Protein AF-K2RJM0-F1 (afdb_monomer_lite)

Organism: Macrophomina phaseolina (strain MS6) (NCBI:txid1126212)

Sequence (170 aa):
MHSFLFLTIPLLPHLIHALKPLSTHEPPCAEGLHIIAARDTDESSSPGTGMLGPLVRRPHASLMQEKKQAKKKKTAHRQITNITTNVTGSDFLALSYPATNSSISVTSGIDALLAALNASATDCPTSKIALMGYGQGAQVVGDALCGSGRPALGKTLSDKSESRNKCPQR

Secondary structure (DSSP, 8-state):
------------------------------SSEEEEEE--TT-S-SS--GGGHHHHSPPPGGGGSGGGS-----S-------HHHHSTT-EEEE--S--SSSHHHHHHHHHHHHHHHHHHHHH-TTSEEEEEE-THHHHHHHHHHH--SSTTS---S----TTT-S----

Radius of gyration: 26.22 Å; chains: 1; bounding box: 68×64×80 Å

InterPro domains:
  IPR000675 Cutinase/acetylxylan esterase [PF01083] (77-153)
  IPR000675 Cutinase/acetylxylan esterase [SM01110] (28-169)
  IPR029058 Alpha/Beta hydrolase fold [G3DSA:3.40.50.1820] (29-167)
  IPR029058 Alpha/Beta hydrolase fold [SSF53474] (48-155)

pLDDT: mean 73.35, std 20.85, range [34.25, 96.44]

Foldseek 3Di:
DDDDDDDDDDDDDDPPPPPPPPPPCPPPQQPWEEEEAEEAAPQPDALDRRPCCLQAPDDDPVNVVVPPPPPDDPDPPPPNHHPPVVTDSYHYDRQGFNNHPDPVRLLRLLVSVVVVVVCSCVSPVPHHYHYHADHSRVVSVCCNQQNPLDPPRDDDDDPDDNPPRHDPPD

Structure (mmCIF, N/CA/C/O backbone):
data_AF-K2RJM0-F1
#
_entry.id   AF-K2RJM0-F1
#
loop_
_atom_site.group_PDB
_atom_site.id
_atom_site.type_symbol
_atom_site.label_atom_id
_atom_site.label_alt_id
_atom_site.label_comp_id
_atom_site.label_asym_id
_atom_site.label_entity_id
_atom_site.label_seq_id
_atom_site.pdbx_PDB_ins_code
_atom_site.Cartn_x
_atom_site.Cartn_y
_atom_site.Cartn_z
_atom_site.occupancy
_atom_site.B_iso_or_equiv
_atom_site.auth_seq_id
_atom_site.auth_comp_id
_atom_site.auth_asym_id
_atom_site.auth_atom_id
_atom_site.pdbx_PDB_model_num
ATOM 1 N N . MET A 1 1 ? 53.979 -30.430 59.073 1.00 51.34 1 MET A N 1
ATOM 2 C CA . MET A 1 1 ? 53.585 -29.216 58.327 1.00 51.34 1 MET A CA 1
ATOM 3 C C . MET A 1 1 ? 52.862 -29.660 57.077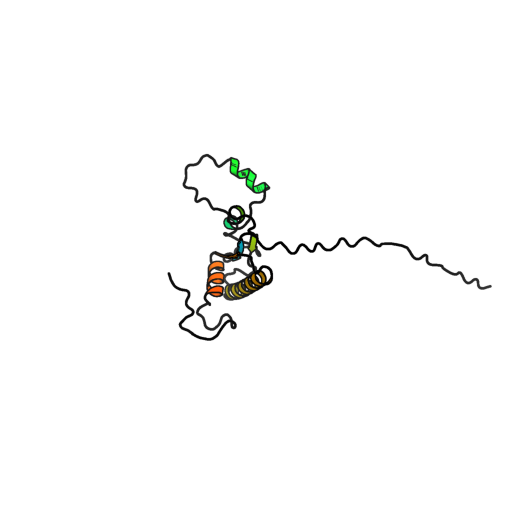 1.00 51.34 1 MET A C 1
ATOM 5 O O . MET A 1 1 ? 53.410 -30.528 56.423 1.00 51.34 1 MET A O 1
ATOM 9 N N . HIS A 1 2 ? 51.633 -29.186 56.863 1.00 42.19 2 HIS A N 1
ATOM 10 C CA . HIS A 1 2 ? 50.945 -28.899 55.591 1.00 42.19 2 HIS A CA 1
ATOM 11 C C . HIS A 1 2 ? 49.467 -28.669 55.945 1.00 42.19 2 HIS A C 1
ATOM 13 O O . HIS A 1 2 ? 48.669 -29.594 56.063 1.00 42.19 2 HIS A O 1
ATOM 19 N N . SER A 1 3 ? 49.173 -27.401 56.242 1.00 48.97 3 SER A N 1
ATOM 20 C CA . SER A 1 3 ? 47.841 -26.862 56.509 1.00 48.97 3 SER A CA 1
ATOM 21 C C . SER A 1 3 ? 47.059 -26.825 55.197 1.00 48.97 3 SER A C 1
ATOM 23 O O . SER A 1 3 ? 47.473 -26.126 54.275 1.00 48.97 3 SER A O 1
ATOM 25 N N . PHE A 1 4 ? 45.944 -27.549 55.101 1.00 53.78 4 PHE A N 1
ATOM 26 C CA . PHE A 1 4 ? 44.996 -27.395 53.997 1.00 53.78 4 PHE A CA 1
ATOM 27 C C . PHE A 1 4 ? 43.962 -26.334 54.377 1.00 53.78 4 PHE A C 1
ATOM 29 O O . PHE A 1 4 ? 43.100 -26.549 55.226 1.00 53.78 4 PHE A O 1
ATOM 36 N N . LEU A 1 5 ? 44.093 -25.160 53.761 1.00 54.69 5 LEU A N 1
ATOM 37 C CA . LEU A 1 5 ? 43.166 -24.043 53.882 1.00 54.69 5 LEU A CA 1
ATOM 38 C C . LEU A 1 5 ? 41.938 -24.332 52.997 1.00 54.69 5 LEU A C 1
ATOM 40 O O . LEU A 1 5 ? 42.022 -24.256 51.773 1.00 54.69 5 LEU A O 1
ATOM 44 N N . PHE A 1 6 ? 40.804 -24.690 53.602 1.00 47.72 6 PHE A N 1
ATOM 45 C CA . PHE A 1 6 ? 39.523 -24.798 52.899 1.00 47.72 6 PHE A CA 1
ATOM 46 C C . PHE A 1 6 ? 39.001 -23.394 52.571 1.00 47.72 6 PHE A C 1
ATOM 48 O O . PHE A 1 6 ? 38.480 -22.689 53.435 1.00 47.72 6 PHE A O 1
ATOM 55 N N . LEU A 1 7 ? 39.147 -22.986 51.311 1.00 48.78 7 LEU A N 1
ATOM 56 C CA . LEU A 1 7 ? 38.539 -21.774 50.772 1.00 48.78 7 LEU A CA 1
ATOM 57 C C . LEU A 1 7 ? 37.049 -22.048 50.511 1.00 48.78 7 LEU A C 1
ATOM 59 O O . LEU A 1 7 ? 36.680 -22.649 49.504 1.00 48.78 7 LEU A O 1
ATOM 63 N N . THR A 1 8 ? 36.188 -21.645 51.442 1.00 55.31 8 THR A N 1
ATOM 64 C CA . THR A 1 8 ? 34.735 -21.661 51.246 1.00 55.31 8 THR A CA 1
ATOM 65 C C . THR A 1 8 ? 34.336 -20.427 50.439 1.00 55.31 8 THR A C 1
ATOM 67 O O . THR A 1 8 ? 34.493 -19.292 50.882 1.00 55.31 8 THR A O 1
ATOM 70 N N . ILE A 1 9 ? 33.859 -20.644 49.214 1.00 59.00 9 ILE A N 1
ATOM 71 C CA . ILE A 1 9 ? 33.293 -19.592 48.365 1.00 59.00 9 ILE A CA 1
ATOM 72 C C . ILE A 1 9 ? 31.839 -19.389 48.820 1.00 59.00 9 ILE A C 1
ATOM 74 O O . ILE A 1 9 ? 31.051 -20.331 48.697 1.00 59.00 9 ILE A O 1
ATOM 78 N N . PRO A 1 10 ? 31.444 -18.218 49.354 1.00 53.62 10 PRO A N 1
ATOM 79 C CA . PRO A 1 10 ? 30.050 -17.972 49.682 1.00 53.62 10 PRO A CA 1
ATOM 80 C C . PRO A 1 10 ? 29.252 -17.809 48.385 1.00 53.62 10 PRO A C 1
ATOM 82 O O . PRO A 1 10 ? 29.500 -16.910 47.580 1.00 53.62 10 PRO A O 1
ATOM 85 N N . LEU A 1 11 ? 28.294 -18.713 48.191 1.00 56.91 11 LEU A N 1
ATOM 86 C CA . LEU A 1 11 ? 27.273 -18.635 47.155 1.00 56.91 11 LEU A CA 1
ATOM 87 C C . LEU A 1 11 ? 26.458 -17.350 47.377 1.00 56.91 11 LEU A C 1
ATOM 89 O O . LEU A 1 11 ? 25.774 -17.216 48.391 1.00 56.91 11 LEU A O 1
ATOM 93 N N . LEU A 1 12 ? 26.546 -16.401 46.444 1.00 55.16 12 LEU A N 1
ATOM 94 C CA . LEU A 1 12 ? 25.743 -15.178 46.457 1.00 55.16 12 LEU A CA 1
ATOM 95 C C . LEU A 1 12 ? 24.258 -15.539 46.260 1.00 55.16 12 LEU A C 1
ATOM 97 O O . LEU A 1 12 ? 23.917 -16.122 45.225 1.00 55.16 12 LEU A O 1
ATOM 101 N N . PRO A 1 13 ? 23.356 -15.197 47.197 1.00 57.12 13 PRO A N 1
ATOM 102 C CA . PRO A 1 13 ? 21.935 -15.383 46.993 1.00 57.12 13 PRO A CA 1
ATOM 103 C C . PRO A 1 13 ? 21.362 -14.200 46.204 1.00 57.12 13 PRO A C 1
ATOM 105 O O . PRO A 1 13 ? 21.688 -13.041 46.438 1.00 57.12 13 PRO A O 1
ATOM 108 N N . HIS A 1 14 ? 20.444 -14.531 45.302 1.00 54.28 14 HIS A N 1
ATOM 109 C CA . HIS A 1 14 ? 19.397 -13.653 44.785 1.00 54.28 14 HIS A CA 1
ATOM 110 C C . HIS A 1 14 ? 19.819 -12.407 44.007 1.00 54.28 14 HIS A C 1
ATOM 112 O O . HIS A 1 14 ? 19.739 -11.276 44.476 1.00 54.28 14 HIS A O 1
ATOM 118 N N . LEU A 1 15 ? 20.022 -12.624 42.709 1.00 52.22 15 LEU A N 1
ATOM 119 C CA . LEU A 1 15 ? 19.619 -11.646 41.709 1.00 52.22 15 LEU A CA 1
ATOM 120 C C . LEU A 1 15 ? 18.505 -12.228 40.826 1.00 52.22 15 LEU A C 1
ATOM 122 O O . LEU A 1 15 ? 18.685 -12.457 39.636 1.00 52.22 15 LEU A O 1
ATOM 126 N N . ILE A 1 16 ? 17.332 -12.473 41.417 1.00 57.66 16 ILE A N 1
ATOM 127 C CA . ILE A 1 16 ? 16.092 -12.585 40.637 1.00 57.66 16 ILE A CA 1
ATOM 128 C C . ILE A 1 16 ? 15.626 -11.146 40.395 1.00 57.66 16 ILE A C 1
ATOM 130 O O . ILE A 1 16 ? 14.751 -10.633 41.087 1.00 57.66 16 ILE A O 1
ATOM 134 N N . HIS A 1 17 ? 16.260 -10.453 39.445 1.00 54.12 17 HIS A N 1
ATOM 135 C CA . HIS A 1 17 ? 15.615 -9.288 38.853 1.00 54.12 17 HIS A CA 1
ATOM 136 C C . HIS A 1 17 ? 14.408 -9.813 38.087 1.00 54.12 17 HIS A C 1
ATOM 138 O O . HIS A 1 17 ? 14.552 -10.571 37.128 1.00 54.12 17 HIS A O 1
ATOM 144 N N . ALA A 1 18 ? 13.225 -9.445 38.572 1.00 55.28 18 ALA A N 1
ATOM 145 C CA . ALA A 1 18 ? 11.954 -9.688 37.924 1.00 55.28 18 ALA A CA 1
ATOM 146 C C . ALA A 1 18 ? 12.073 -9.371 36.428 1.00 55.28 18 ALA A C 1
ATOM 148 O O . ALA A 1 18 ? 12.236 -8.213 36.036 1.00 55.28 18 ALA A O 1
ATOM 149 N N . LEU A 1 19 ? 11.999 -10.410 35.595 1.00 52.69 19 LEU A N 1
ATOM 150 C CA . LEU A 1 19 ? 11.720 -10.242 34.181 1.00 52.69 19 LEU A CA 1
ATOM 151 C C . LEU A 1 19 ? 10.350 -9.575 34.113 1.00 52.69 19 LEU A C 1
ATOM 153 O O . LEU A 1 19 ? 9.320 -10.199 34.367 1.00 52.69 19 LEU A O 1
ATOM 157 N N . LYS A 1 20 ? 10.354 -8.270 33.838 1.00 47.47 20 LYS A N 1
ATOM 158 C CA . LYS A 1 20 ? 9.160 -7.538 33.439 1.00 47.47 20 LYS A CA 1
ATOM 159 C C . LYS A 1 20 ? 8.551 -8.344 32.289 1.00 47.47 20 LYS A C 1
ATOM 161 O O . LYS A 1 20 ? 9.283 -8.595 31.328 1.00 47.47 20 LYS A O 1
ATOM 166 N N . PRO A 1 21 ? 7.294 -8.813 32.392 1.00 47.44 21 PRO A N 1
ATOM 167 C CA . PRO A 1 21 ? 6.698 -9.585 31.317 1.00 47.44 21 PRO A CA 1
ATOM 168 C C . PRO A 1 21 ? 6.829 -8.757 30.045 1.00 47.44 21 PRO A C 1
ATOM 170 O O . PRO A 1 21 ? 6.482 -7.571 30.030 1.00 47.44 21 PRO A O 1
ATOM 173 N N . LEU A 1 22 ? 7.427 -9.366 29.021 1.00 41.56 22 LEU A N 1
ATOM 174 C CA . LEU A 1 22 ? 7.458 -8.807 27.684 1.00 41.56 22 LEU A CA 1
ATOM 175 C C . LEU A 1 22 ? 6.000 -8.515 27.344 1.00 41.56 22 LEU A C 1
ATOM 177 O O . LEU A 1 22 ? 5.183 -9.431 27.311 1.00 41.56 22 LEU A O 1
ATOM 181 N N . SER A 1 23 ? 5.677 -7.228 27.243 1.00 40.62 23 SER A N 1
ATOM 182 C CA . SER A 1 23 ? 4.335 -6.736 26.980 1.00 40.62 23 SER A CA 1
ATOM 183 C C . SER A 1 23 ? 3.814 -7.431 25.728 1.00 40.62 23 SER A C 1
ATOM 185 O O . SER A 1 23 ? 4.168 -7.039 24.619 1.00 40.62 23 SER A O 1
ATOM 187 N N . THR A 1 24 ? 2.980 -8.456 25.900 1.00 36.06 24 THR A N 1
ATOM 188 C CA . THR A 1 24 ? 2.142 -9.033 24.849 1.00 36.06 24 THR A CA 1
ATOM 189 C C . THR A 1 24 ? 1.045 -8.022 24.544 1.00 36.06 24 THR A C 1
ATOM 191 O O . THR A 1 24 ? -0.120 -8.212 24.876 1.00 36.06 24 THR A O 1
ATOM 194 N N . HIS A 1 25 ? 1.438 -6.880 23.993 1.00 41.41 25 HIS A N 1
ATOM 195 C CA . HIS A 1 25 ? 0.518 -6.017 23.284 1.00 41.41 25 HIS A CA 1
ATOM 196 C C . HIS A 1 25 ? 0.794 -6.251 21.809 1.00 41.41 25 HIS A C 1
ATOM 198 O O . HIS A 1 25 ? 1.542 -5.516 21.168 1.00 41.41 25 HIS A O 1
ATOM 204 N N . GLU A 1 26 ? 0.240 -7.358 21.314 1.00 47.75 26 GLU A N 1
ATOM 205 C CA . GLU A 1 26 ? -0.147 -7.452 19.913 1.00 47.75 26 GLU A CA 1
ATOM 206 C C . GLU A 1 26 ? -0.869 -6.139 19.586 1.00 47.75 26 GLU A C 1
ATOM 208 O O . GLU A 1 26 ? -1.778 -5.760 20.341 1.00 47.75 26 GLU A O 1
ATOM 213 N N . PRO A 1 27 ? -0.385 -5.350 18.610 1.00 55.44 27 PRO A N 1
ATOM 214 C CA . PRO A 1 27 ? -0.981 -4.055 18.352 1.00 55.44 27 PRO A CA 1
ATOM 215 C C . PRO A 1 27 ? -2.454 -4.306 18.018 1.00 55.44 27 PRO A C 1
ATOM 217 O O . PRO A 1 27 ? -2.731 -5.129 17.145 1.00 55.44 27 PRO A O 1
ATOM 220 N N . PRO A 1 28 ? -3.401 -3.673 18.731 1.00 77.19 28 PRO A N 1
ATOM 221 C CA . PRO A 1 28 ? -4.811 -3.909 1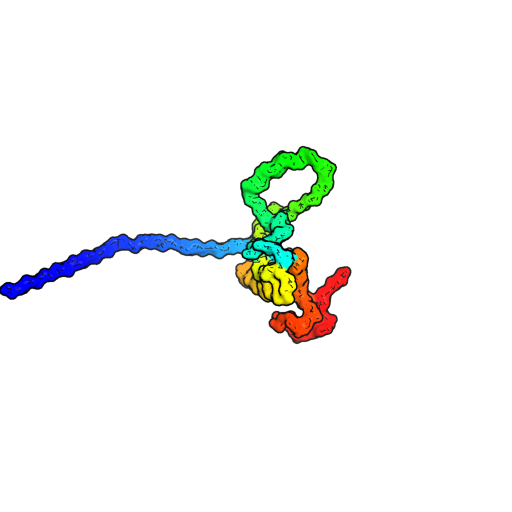8.493 1.00 77.19 28 PRO A CA 1
ATOM 222 C C . PRO A 1 28 ? -5.087 -3.610 17.024 1.00 77.19 28 PRO A C 1
ATOM 224 O O . PRO A 1 28 ? -4.757 -2.523 16.542 1.00 77.19 28 PRO A O 1
ATOM 227 N N . CYS A 1 29 ? -5.647 -4.594 16.323 1.00 89.44 29 CYS A N 1
ATOM 228 C CA . CYS A 1 29 ? -6.098 -4.443 14.950 1.00 89.44 29 CYS A CA 1
ATOM 229 C C . CYS A 1 29 ? -6.890 -3.144 14.790 1.00 89.44 29 CYS A C 1
ATOM 231 O O . CYS A 1 29 ? -7.660 -2.765 15.678 1.00 89.44 29 CYS A O 1
ATOM 233 N N . ALA A 1 30 ? -6.731 -2.468 13.652 1.00 91.00 30 ALA A N 1
ATOM 234 C CA . ALA A 1 30 ? -7.477 -1.248 13.389 1.00 91.00 30 ALA A CA 1
ATOM 235 C C . ALA A 1 30 ? -8.988 -1.517 13.492 1.00 91.00 30 ALA A C 1
ATOM 237 O O . ALA A 1 30 ? -9.541 -2.297 12.710 1.00 91.00 30 ALA A O 1
ATOM 238 N N . GLU A 1 31 ? -9.649 -0.850 14.442 1.00 90.81 31 GLU A N 1
ATOM 239 C CA . GLU A 1 31 ? -11.112 -0.863 14.591 1.00 90.81 31 GLU A CA 1
ATOM 240 C C . GLU A 1 31 ? -11.792 -0.116 13.431 1.00 90.81 31 GLU A C 1
ATOM 242 O O . GLU A 1 31 ? -12.937 -0.394 13.071 1.00 90.81 31 GLU A O 1
ATOM 247 N N . GLY A 1 32 ? -11.078 0.858 12.855 1.00 90.12 32 GLY A N 1
ATOM 248 C CA . GLY A 1 32 ? -11.496 1.633 11.695 1.00 90.12 32 GLY A CA 1
ATOM 249 C C . GLY A 1 32 ? -10.957 1.046 10.391 1.00 90.12 32 GLY A C 1
ATOM 250 O O . GLY A 1 32 ? -11.311 -0.060 9.984 1.00 90.12 32 GLY A O 1
ATOM 251 N N . LEU A 1 33 ? -10.126 1.827 9.701 1.00 93.25 33 LEU A N 1
ATOM 252 C CA . LEU A 1 33 ? -9.424 1.413 8.488 1.00 93.25 33 LEU A CA 1
ATOM 253 C C . LEU A 1 33 ? -7.969 1.061 8.791 1.00 93.25 33 LEU A C 1
ATOM 255 O O . LEU A 1 33 ? -7.270 1.852 9.423 1.00 93.25 33 LEU A O 1
ATOM 259 N N . HIS A 1 34 ? -7.510 -0.061 8.245 1.00 94.88 34 HIS A N 1
ATOM 260 C CA . HIS A 1 34 ? -6.094 -0.367 8.104 1.00 94.88 34 HIS A CA 1
ATOM 261 C C . HIS A 1 34 ? -5.595 0.121 6.747 1.00 94.88 34 HIS A C 1
ATOM 263 O O . HIS A 1 34 ? -5.940 -0.443 5.707 1.00 94.88 34 HIS A O 1
ATOM 269 N N . ILE A 1 35 ? -4.845 1.222 6.729 1.00 95.12 35 ILE A N 1
ATOM 270 C CA . ILE A 1 35 ? -4.452 1.878 5.476 1.00 95.12 35 ILE A CA 1
ATOM 271 C C . ILE A 1 35 ? -3.045 1.441 5.067 1.00 95.12 35 ILE A C 1
ATOM 273 O O . ILE A 1 35 ? -2.085 1.801 5.737 1.00 95.12 35 ILE A O 1
ATOM 277 N N . ILE A 1 36 ? -2.882 0.767 3.930 1.00 95.69 36 ILE A N 1
ATOM 278 C CA . ILE A 1 36 ? -1.556 0.469 3.364 1.00 95.69 36 ILE A CA 1
ATOM 279 C C . ILE A 1 36 ? -1.233 1.521 2.298 1.00 95.69 36 ILE A C 1
ATOM 281 O O . ILE A 1 36 ? -1.945 1.651 1.301 1.00 95.69 36 ILE A O 1
ATOM 285 N N . ALA A 1 37 ? -0.170 2.294 2.520 1.00 95.56 37 ALA A N 1
ATOM 286 C CA . ALA A 1 37 ? 0.196 3.448 1.704 1.00 95.56 37 ALA A CA 1
ATOM 287 C C . ALA A 1 37 ? 1.499 3.215 0.919 1.00 95.56 37 ALA A C 1
ATOM 289 O O . ALA A 1 37 ? 2.573 3.114 1.512 1.00 95.56 37 ALA A O 1
ATOM 290 N N . ALA A 1 38 ? 1.414 3.194 -0.411 1.00 95.75 38 ALA A N 1
ATOM 291 C CA . ALA A 1 38 ? 2.536 3.116 -1.342 1.00 95.75 38 ALA A CA 1
ATOM 292 C C . ALA A 1 38 ? 2.869 4.509 -1.907 1.00 95.75 38 ALA A C 1
ATOM 294 O O . ALA A 1 38 ? 2.032 5.162 -2.538 1.00 95.75 38 ALA A O 1
ATOM 295 N N . ARG A 1 39 ? 4.093 4.968 -1.631 1.00 95.31 39 ARG A N 1
ATOM 296 C CA . ARG A 1 39 ? 4.608 6.302 -1.985 1.00 95.31 39 ARG A CA 1
ATOM 297 C C . ARG A 1 39 ? 4.996 6.414 -3.470 1.00 95.31 39 ARG A C 1
ATOM 299 O O . ARG A 1 39 ? 4.888 5.441 -4.197 1.00 95.31 39 ARG A O 1
ATOM 306 N N . ASP A 1 40 ? 5.415 7.582 -3.930 1.00 94.44 40 ASP A N 1
ATOM 307 C CA . ASP A 1 40 ? 5.950 7.773 -5.282 1.00 94.44 40 ASP A CA 1
ATOM 308 C C . ASP A 1 40 ? 7.470 7.553 -5.334 1.00 94.44 40 ASP A C 1
ATOM 310 O O . ASP A 1 40 ? 8.150 7.359 -4.324 1.00 94.44 40 ASP A O 1
ATOM 314 N N . THR A 1 41 ? 7.991 7.565 -6.552 1.00 93.19 41 THR A N 1
ATOM 315 C CA . THR A 1 41 ? 9.399 7.445 -6.885 1.00 93.19 41 THR A CA 1
ATOM 316 C C . THR A 1 41 ? 10.227 8.542 -6.228 1.00 93.19 41 THR A C 1
ATOM 318 O O . THR A 1 41 ? 9.841 9.708 -6.213 1.00 93.19 41 THR A O 1
ATOM 321 N N . ASP A 1 42 ? 11.384 8.157 -5.701 1.00 87.06 42 ASP A N 1
ATOM 322 C CA . ASP A 1 42 ? 12.383 9.020 -5.073 1.00 87.06 42 ASP A CA 1
ATOM 323 C C . ASP A 1 42 ? 11.871 9.794 -3.841 1.00 87.06 42 ASP A C 1
ATOM 325 O O . ASP A 1 42 ? 12.513 10.731 -3.358 1.00 87.06 42 ASP A O 1
ATOM 329 N N . GLU A 1 43 ? 10.754 9.361 -3.245 1.00 83.75 43 GLU A N 1
ATOM 330 C CA . GLU A 1 43 ? 10.323 9.861 -1.945 1.00 83.75 43 GLU A CA 1
ATOM 331 C C . GLU A 1 43 ? 11.226 9.278 -0.841 1.00 83.75 43 GLU A C 1
ATOM 333 O O . GLU A 1 43 ? 11.089 8.129 -0.413 1.00 83.75 43 GLU A O 1
ATOM 338 N N . SER A 1 44 ? 12.166 10.108 -0.376 1.00 63.28 44 SER A N 1
ATOM 339 C CA . SER A 1 44 ? 13.323 9.781 0.479 1.00 63.28 44 SER A CA 1
ATOM 340 C C . SER A 1 44 ? 13.014 9.319 1.911 1.00 63.28 44 SER A C 1
ATOM 342 O O . SER A 1 44 ? 13.927 9.020 2.678 1.00 63.28 44 SER A O 1
ATOM 344 N N . SER A 1 45 ? 11.738 9.204 2.282 1.00 63.06 45 SER A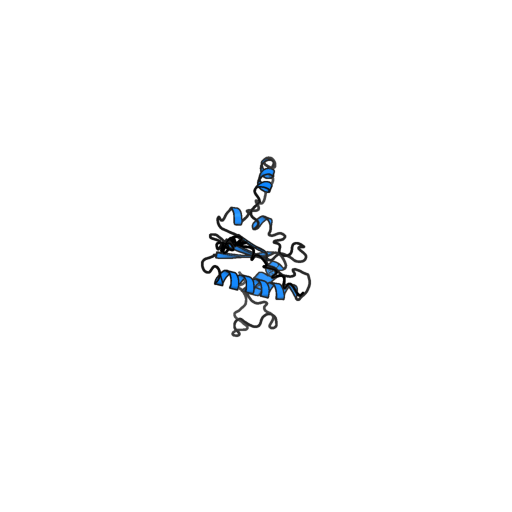 N 1
ATOM 345 C CA . SER A 1 45 ? 11.332 8.581 3.546 1.00 63.06 45 SER A CA 1
ATOM 346 C C . SER A 1 45 ? 10.981 7.118 3.284 1.00 63.06 45 SER A C 1
ATOM 348 O O . SER A 1 45 ? 9.899 6.827 2.783 1.00 63.06 45 SER A O 1
ATOM 350 N N . SER A 1 46 ? 11.904 6.199 3.582 1.00 63.94 46 SER A N 1
ATOM 351 C CA . SER A 1 46 ? 11.664 4.753 3.495 1.00 63.94 46 SER A CA 1
ATOM 352 C C . SER A 1 46 ? 11.960 4.066 4.839 1.00 63.94 46 SER A C 1
ATOM 354 O O . SER A 1 46 ? 13.100 4.155 5.300 1.00 63.94 46 SER A O 1
ATOM 356 N N . PRO A 1 47 ? 10.972 3.386 5.462 1.00 71.38 47 PRO A N 1
ATOM 357 C CA . PRO A 1 47 ? 9.553 3.391 5.097 1.00 71.38 47 PRO A CA 1
ATOM 358 C C . PRO A 1 47 ? 8.926 4.766 5.360 1.00 71.38 47 PRO A C 1
ATOM 360 O O . PRO A 1 47 ? 9.182 5.404 6.382 1.00 71.38 47 PRO A O 1
ATOM 363 N N . GLY A 1 48 ? 8.075 5.231 4.452 1.00 84.25 48 GLY A N 1
ATOM 364 C CA . GLY A 1 48 ? 7.417 6.525 4.578 1.00 84.25 48 GLY A CA 1
ATOM 365 C C . GLY A 1 48 ? 6.226 6.655 3.647 1.00 84.25 48 GLY A C 1
ATOM 366 O O . GLY A 1 48 ? 6.044 5.887 2.708 1.00 84.25 48 GLY A O 1
ATOM 367 N N . THR A 1 49 ? 5.371 7.622 3.960 1.00 86.69 49 THR A N 1
ATOM 368 C CA . THR A 1 49 ? 4.095 7.845 3.261 1.00 86.69 49 THR A CA 1
ATOM 369 C C . THR A 1 49 ? 4.196 8.912 2.180 1.00 86.69 49 THR A C 1
ATOM 371 O O . THR A 1 49 ? 3.219 9.137 1.474 1.00 86.69 49 THR A O 1
ATOM 374 N N . GLY A 1 50 ? 5.339 9.598 2.072 1.00 89.25 50 GLY A N 1
ATOM 375 C CA . GLY A 1 50 ? 5.543 10.619 1.053 1.00 89.25 50 GLY A CA 1
ATOM 376 C C . GLY A 1 50 ? 4.434 11.675 1.024 1.00 89.25 50 GLY A C 1
ATOM 377 O O . GLY A 1 50 ? 3.955 12.121 2.078 1.00 89.25 50 GLY A O 1
ATOM 378 N N . MET A 1 51 ? 3.969 12.002 -0.180 1.00 89.69 51 MET A N 1
ATOM 379 C CA . MET A 1 51 ? 2.853 12.913 -0.446 1.00 89.69 51 MET A CA 1
ATOM 380 C C . MET A 1 51 ? 1.510 12.438 0.129 1.00 89.69 51 MET A C 1
ATOM 382 O O . MET A 1 51 ? 0.618 13.262 0.341 1.00 89.69 51 MET A O 1
ATOM 386 N N . LEU A 1 52 ? 1.353 11.149 0.457 1.00 89.62 52 LEU A N 1
ATOM 387 C CA . LEU A 1 52 ? 0.163 10.634 1.150 1.00 89.62 52 LEU A CA 1
ATOM 388 C C . LEU A 1 52 ? 0.158 10.985 2.645 1.00 89.62 52 LEU A C 1
ATOM 390 O O . LEU A 1 52 ? -0.879 10.878 3.298 1.00 89.62 52 LEU A O 1
ATOM 394 N N . GLY A 1 53 ? 1.282 11.440 3.205 1.00 89.31 53 GLY A N 1
ATOM 395 C CA . GLY A 1 53 ? 1.433 11.743 4.629 1.00 89.31 53 GLY A CA 1
ATOM 396 C C . GLY A 1 53 ? 0.311 12.597 5.233 1.00 89.31 53 GLY A C 1
ATOM 397 O O . GLY A 1 53 ? -0.275 12.168 6.227 1.00 89.31 53 GLY A O 1
ATOM 398 N N . PRO A 1 54 ? -0.048 13.754 4.645 1.00 89.12 54 PRO A N 1
ATOM 399 C CA . PRO A 1 54 ? -1.151 14.586 5.128 1.00 89.12 54 PRO A CA 1
ATOM 400 C C . PRO A 1 54 ? -2.522 13.890 5.158 1.00 89.12 54 PRO A C 1
ATOM 402 O O . PRO A 1 54 ? -3.395 14.322 5.912 1.00 89.12 54 PRO A O 1
ATOM 405 N N . LEU A 1 55 ? -2.717 12.830 4.365 1.00 88.88 55 LEU A N 1
ATOM 406 C CA . LEU A 1 55 ? -3.960 12.059 4.301 1.00 88.88 55 LEU A CA 1
ATOM 407 C C . LEU A 1 55 ? -4.011 10.932 5.337 1.00 88.88 55 LEU A C 1
ATOM 409 O O . LEU A 1 55 ? -5.092 10.650 5.841 1.00 88.88 55 LEU A O 1
ATOM 413 N N . VAL A 1 56 ? -2.881 10.298 5.661 1.00 88.88 56 VAL A N 1
ATOM 414 C CA . VAL A 1 56 ? -2.873 9.071 6.485 1.00 88.88 56 VAL A CA 1
ATOM 415 C C . VAL A 1 56 ? -2.271 9.255 7.875 1.00 88.88 56 VAL A C 1
ATOM 417 O O . VAL A 1 56 ? -2.703 8.600 8.820 1.00 88.88 56 VAL A O 1
ATOM 420 N N . ARG A 1 57 ? -1.298 10.156 8.057 1.00 84.88 57 ARG A N 1
ATOM 421 C CA . ARG A 1 57 ? -0.626 10.318 9.355 1.00 84.88 57 ARG A CA 1
ATOM 422 C C . ARG A 1 57 ? -1.516 11.077 10.319 1.00 84.88 57 ARG A C 1
ATOM 424 O O . ARG A 1 57 ? -1.830 12.235 10.056 1.00 84.88 57 ARG A O 1
ATOM 431 N N . ARG A 1 58 ? -1.854 10.484 11.467 1.00 76.31 58 ARG A N 1
ATOM 432 C CA . ARG A 1 58 ? -2.511 11.242 12.537 1.00 76.31 58 ARG A CA 1
ATOM 433 C C . ARG A 1 58 ? -1.614 12.427 12.925 1.00 76.31 58 ARG A C 1
ATOM 435 O O . ARG A 1 58 ? -0.428 12.217 13.190 1.00 76.31 58 ARG A O 1
ATOM 442 N N . PRO A 1 59 ? -2.136 13.664 12.955 1.00 64.25 59 PRO A N 1
ATOM 443 C CA . PRO A 1 59 ? -1.379 14.798 13.452 1.00 64.25 59 PRO A CA 1
ATOM 444 C C . PRO A 1 59 ? -0.983 14.525 14.901 1.00 64.25 59 PRO A C 1
ATOM 446 O O . PRO A 1 59 ? -1.840 14.256 15.743 1.00 64.25 59 PRO A O 1
ATOM 449 N N . HIS A 1 60 ? 0.311 14.591 15.199 1.00 60.81 60 HIS A N 1
ATOM 450 C CA . HIS A 1 60 ? 0.774 14.560 16.580 1.00 60.81 60 HIS A CA 1
ATOM 451 C C . HIS A 1 60 ? 0.224 15.790 17.326 1.00 60.81 60 HIS A C 1
ATOM 453 O O . HIS A 1 60 ? 0.083 16.858 16.724 1.00 60.81 60 HIS A O 1
ATOM 459 N N . ALA A 1 61 ? -0.084 15.672 18.623 1.00 56.47 61 ALA A N 1
ATOM 460 C CA . ALA A 1 61 ? -0.740 16.736 19.400 1.00 56.47 61 ALA A CA 1
ATOM 461 C C . ALA A 1 61 ? -0.007 18.096 19.329 1.00 56.47 61 ALA A C 1
ATOM 463 O O . ALA A 1 61 ? -0.646 19.148 19.346 1.00 56.47 61 ALA A O 1
ATOM 464 N N . SER A 1 62 ? 1.319 18.083 19.164 1.00 49.50 62 SER A N 1
ATOM 465 C CA . SER A 1 62 ? 2.151 19.282 18.977 1.00 49.50 62 SER A CA 1
ATOM 466 C C . SER A 1 62 ? 1.935 20.004 17.636 1.00 49.50 62 SER A C 1
ATOM 468 O O . SER A 1 62 ? 2.103 21.216 17.574 1.00 49.50 62 SER A O 1
ATOM 470 N N . LEU A 1 63 ? 1.498 19.311 16.579 1.00 52.91 63 LEU A N 1
ATOM 471 C CA . LEU A 1 63 ? 1.229 19.892 15.252 1.00 52.91 63 LEU A CA 1
ATOM 472 C C . LEU A 1 63 ? -0.180 20.500 15.137 1.00 52.91 63 LEU A C 1
ATOM 474 O O . LEU A 1 63 ? -0.473 21.240 14.199 1.00 52.91 63 LEU A O 1
ATOM 478 N N . MET A 1 64 ? -1.072 20.212 16.091 1.00 52.69 64 MET A N 1
ATOM 479 C CA . MET A 1 64 ? -2.431 20.766 16.108 1.00 52.69 64 MET A CA 1
ATOM 480 C C . MET A 1 64 ? -2.491 22.212 16.633 1.00 52.69 64 MET A C 1
ATOM 482 O O . MET A 1 64 ? -3.514 22.877 16.457 1.00 52.69 64 MET A O 1
ATOM 486 N N . GLN A 1 65 ? -1.416 22.729 17.240 1.00 49.91 65 GLN A N 1
ATOM 487 C CA . GLN A 1 65 ? -1.394 24.082 17.812 1.00 49.91 65 GLN A CA 1
ATOM 488 C C . GLN A 1 65 ? -1.208 25.198 16.765 1.00 49.91 65 GLN A C 1
ATOM 490 O O . GLN A 1 65 ? -1.661 26.319 16.992 1.00 49.91 65 GLN A O 1
ATOM 495 N N . GLU A 1 66 ? -0.665 24.908 15.578 1.00 51.91 66 GLU A N 1
ATOM 496 C CA . GLU A 1 66 ? -0.440 25.931 14.540 1.00 51.91 66 GLU A CA 1
ATOM 497 C C . GLU A 1 66 ? -1.718 26.345 13.780 1.00 51.91 66 GLU A C 1
ATOM 499 O O . GLU A 1 66 ? -1.793 27.425 13.192 1.00 51.91 66 GLU A O 1
ATOM 504 N N . LYS A 1 67 ? -2.792 25.543 13.831 1.00 48.38 67 LYS A N 1
ATOM 505 C CA . LYS A 1 67 ? -4.013 25.799 13.038 1.00 48.38 67 LYS A CA 1
ATOM 506 C C . LYS A 1 67 ? -4.941 26.885 13.598 1.00 48.38 67 LYS A C 1
ATOM 508 O O . LYS A 1 67 ? -5.924 27.231 12.941 1.00 48.38 67 LYS A O 1
ATOM 513 N N . LYS A 1 68 ? -4.645 27.484 14.761 1.00 48.84 68 LYS A N 1
ATOM 514 C CA . LYS A 1 68 ? -5.449 28.604 15.294 1.00 48.84 68 LYS A CA 1
ATOM 515 C C . LYS A 1 68 ? -5.263 29.927 14.531 1.00 48.84 68 LYS A C 1
ATOM 517 O O . LYS A 1 68 ? -6.121 30.794 14.673 1.00 48.84 68 LYS A O 1
ATOM 522 N N . GLN A 1 69 ? -4.231 30.083 13.693 1.00 46.00 69 GLN A N 1
ATOM 523 C CA . GLN A 1 69 ? -3.949 31.364 13.017 1.00 46.00 69 GLN A CA 1
ATOM 524 C C . GLN A 1 69 ? -4.421 31.470 11.553 1.00 46.00 69 GLN A C 1
ATOM 526 O O . GLN A 1 69 ? -4.454 32.566 11.002 1.00 46.00 69 GLN A O 1
ATOM 531 N N . ALA A 1 70 ? -4.890 30.392 10.915 1.00 52.09 70 ALA A N 1
ATOM 532 C CA . ALA A 1 70 ? -5.295 30.425 9.498 1.00 52.09 70 ALA A CA 1
ATOM 533 C C . ALA A 1 70 ? -6.759 30.864 9.246 1.00 52.09 70 ALA A C 1
ATOM 535 O O . ALA A 1 70 ? -7.291 30.688 8.150 1.00 52.09 70 ALA A O 1
ATOM 536 N N . LYS A 1 71 ? -7.441 31.468 10.230 1.00 50.53 71 LYS A N 1
ATOM 537 C CA . LYS A 1 71 ? -8.812 31.999 10.082 1.00 50.53 71 LYS A CA 1
ATOM 538 C C . LYS A 1 71 ? -8.844 33.412 9.467 1.00 50.53 71 LYS A C 1
ATOM 540 O O . LYS A 1 71 ? -9.518 34.285 10.001 1.00 50.53 71 LYS A O 1
ATOM 545 N N . LYS A 1 72 ? -8.138 33.685 8.360 1.00 47.44 72 LYS A N 1
ATOM 546 C CA . LYS A 1 72 ? -8.358 34.934 7.589 1.00 47.44 72 LYS A CA 1
ATOM 547 C C . LYS A 1 72 ? -7.789 34.927 6.164 1.00 47.44 72 LYS A C 1
ATOM 549 O O . LYS A 1 72 ? -7.072 35.843 5.781 1.00 47.44 72 LYS A O 1
ATOM 554 N N . LYS A 1 73 ? -8.127 33.94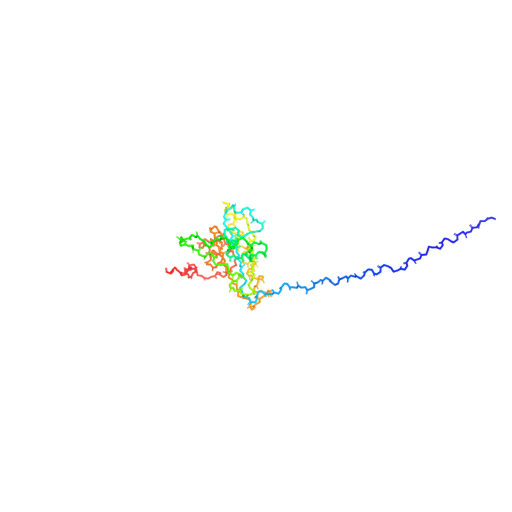6 5.323 1.00 43.59 73 LYS A N 1
ATOM 555 C CA . LYS A 1 73 ? -8.039 34.156 3.865 1.00 43.59 73 LYS A CA 1
ATOM 556 C C . LYS A 1 73 ? -9.086 33.325 3.134 1.00 43.59 73 LYS A C 1
ATOM 558 O O . LYS A 1 73 ? -9.058 32.101 3.144 1.00 43.59 73 LYS A O 1
ATOM 563 N N . LYS A 1 74 ? -10.050 34.030 2.543 1.00 48.50 74 LYS A N 1
ATOM 564 C CA . LYS A 1 74 ? -11.115 33.506 1.684 1.00 48.50 74 LYS A CA 1
ATOM 565 C C . LYS A 1 74 ? -10.477 33.100 0.346 1.00 48.50 74 LYS A C 1
ATOM 567 O O . LYS A 1 74 ? -10.471 33.851 -0.618 1.00 48.50 74 LYS A O 1
ATOM 572 N N . THR A 1 75 ? -9.856 31.934 0.315 1.00 46.66 75 THR A N 1
ATOM 573 C CA . THR A 1 75 ? -9.390 31.263 -0.902 1.00 46.66 75 THR A CA 1
ATOM 574 C C . THR A 1 75 ? -9.811 29.821 -0.719 1.00 46.66 75 THR A C 1
ATOM 576 O O . THR A 1 75 ? -9.589 29.298 0.369 1.00 46.66 75 THR A O 1
ATOM 579 N N . ALA A 1 76 ? -10.483 29.218 -1.702 1.00 53.75 76 ALA A N 1
ATOM 580 C CA . ALA A 1 76 ? -11.006 27.857 -1.621 1.00 53.75 76 ALA A CA 1
ATOM 581 C C . ALA A 1 76 ? -9.898 26.885 -1.181 1.00 53.75 76 ALA A C 1
ATOM 583 O O . ALA A 1 76 ? -9.100 26.406 -1.982 1.00 53.75 76 ALA A O 1
ATOM 584 N N . HIS A 1 77 ? -9.798 26.653 0.125 1.00 54.16 77 HIS A N 1
ATOM 585 C CA . HIS A 1 77 ? -8.887 25.687 0.692 1.00 54.16 77 HIS A CA 1
ATOM 586 C C . HIS A 1 77 ? -9.504 24.340 0.367 1.00 54.16 77 HIS A C 1
ATOM 588 O O . HIS A 1 77 ? -10.536 23.974 0.927 1.00 54.16 77 HIS A O 1
ATOM 594 N N . ARG A 1 78 ? -8.886 23.612 -0.567 1.00 54.31 78 ARG A N 1
ATOM 595 C CA . ARG A 1 78 ? -9.090 22.174 -0.698 1.00 54.31 78 ARG A CA 1
ATOM 596 C C . ARG A 1 78 ? -8.706 21.582 0.651 1.00 54.31 78 ARG A C 1
ATOM 598 O O . ARG A 1 78 ? -7.527 21.414 0.946 1.00 54.31 78 ARG A O 1
ATOM 605 N N . GLN A 1 79 ? -9.697 21.392 1.514 1.00 57.94 79 GLN A N 1
ATOM 606 C CA . GLN A 1 79 ? -9.496 20.846 2.841 1.00 57.94 79 GLN A CA 1
ATOM 607 C C . GLN A 1 79 ? -8.974 19.423 2.642 1.00 57.94 79 GLN A C 1
ATOM 609 O O . GLN A 1 79 ? -9.710 18.533 2.224 1.00 57.94 79 GLN A O 1
ATOM 614 N N . ILE A 1 80 ? -7.669 19.231 2.836 1.00 62.06 80 ILE A N 1
ATOM 615 C CA . ILE A 1 80 ? -7.061 17.904 2.847 1.00 62.06 80 ILE A CA 1
ATOM 616 C C . ILE A 1 80 ? -7.551 17.241 4.132 1.00 62.06 80 ILE A C 1
ATOM 618 O O . ILE A 1 80 ? -7.100 17.563 5.233 1.00 62.06 80 ILE A O 1
ATOM 622 N N . THR A 1 81 ? -8.553 16.382 3.983 1.00 73.44 81 THR A N 1
ATOM 623 C CA . THR A 1 81 ? -9.173 15.646 5.080 1.00 73.44 81 THR A CA 1
ATOM 624 C C . THR A 1 81 ? -8.304 14.442 5.407 1.00 73.44 81 THR A C 1
ATOM 626 O O . THR A 1 81 ? -8.126 13.549 4.584 1.00 73.44 81 THR A O 1
ATOM 629 N N . ASN A 1 82 ? -7.736 14.432 6.609 1.00 84.56 82 ASN A N 1
ATOM 630 C CA . ASN A 1 82 ? -6.922 13.326 7.087 1.00 84.56 82 ASN A CA 1
ATOM 631 C C . ASN A 1 82 ? -7.819 12.146 7.493 1.00 84.56 82 ASN A C 1
ATOM 633 O O . ASN A 1 82 ? -8.703 12.291 8.337 1.00 84.56 82 ASN A O 1
ATOM 637 N N . ILE A 1 83 ? -7.627 10.989 6.872 1.00 85.56 83 ILE A N 1
ATOM 638 C CA . ILE A 1 83 ? -8.507 9.826 7.011 1.00 85.56 83 ILE A CA 1
ATOM 639 C C . ILE A 1 83 ? -8.466 9.303 8.443 1.00 85.56 83 ILE A C 1
ATOM 641 O O . ILE A 1 83 ? -9.514 9.097 9.049 1.00 85.56 83 ILE A O 1
ATOM 645 N N . THR A 1 84 ? -7.274 9.168 9.024 1.00 84.50 84 THR A N 1
ATOM 646 C CA . THR A 1 84 ? -7.116 8.568 10.353 1.00 84.50 84 THR A CA 1
ATOM 647 C C . THR A 1 84 ? -7.637 9.448 11.487 1.00 84.50 84 THR A C 1
ATOM 649 O O . THR A 1 84 ? -7.863 8.940 12.583 1.00 84.50 84 THR A O 1
ATOM 652 N N . THR A 1 85 ? -7.884 10.742 11.243 1.00 83.50 85 THR A N 1
ATOM 653 C CA . THR A 1 85 ? -8.607 11.613 12.187 1.00 83.50 85 THR A CA 1
ATOM 654 C C . THR A 1 85 ? -10.119 11.632 11.987 1.00 83.50 85 THR A C 1
ATOM 656 O O . THR A 1 85 ? -10.832 12.006 12.909 1.00 83.50 85 THR A O 1
ATOM 659 N N . ASN A 1 86 ? -10.614 11.300 10.792 1.00 87.12 86 ASN A N 1
ATOM 660 C CA . ASN A 1 86 ? -12.054 11.309 10.493 1.00 87.12 86 ASN A CA 1
ATOM 661 C C . ASN A 1 86 ? -12.698 9.933 10.671 1.00 87.12 86 ASN A C 1
ATOM 663 O O . ASN A 1 86 ? -13.903 9.844 10.886 1.00 87.12 86 ASN A O 1
ATOM 667 N N . VAL A 1 87 ? -11.897 8.872 10.608 1.00 88.62 87 VAL A N 1
ATOM 668 C CA . VAL A 1 87 ? -12.314 7.503 10.891 1.00 88.62 87 VAL A CA 1
ATOM 669 C C . VAL A 1 87 ? -11.567 7.034 12.135 1.00 88.62 87 VAL A C 1
ATOM 671 O O . VAL A 1 87 ? -10.401 6.633 12.069 1.00 88.62 87 VAL A O 1
ATOM 674 N N . THR A 1 88 ? -12.236 7.124 13.284 1.00 88.25 88 THR A N 1
ATOM 675 C CA . THR A 1 88 ? -11.711 6.682 14.584 1.00 88.25 88 THR A CA 1
ATOM 676 C C . THR A 1 88 ? -11.251 5.226 14.519 1.00 88.25 88 THR A C 1
ATOM 678 O O . THR A 1 88 ? -11.810 4.428 13.772 1.00 88.25 88 THR A O 1
ATOM 681 N N . GLY A 1 89 ? -10.196 4.888 15.262 1.00 88.06 89 GLY A N 1
ATOM 682 C CA . GLY A 1 89 ? -9.658 3.524 15.280 1.00 88.06 89 GLY A CA 1
ATOM 683 C C . GLY A 1 89 ? -8.876 3.122 14.023 1.00 88.06 89 GLY A C 1
ATOM 684 O O . GLY A 1 89 ? -8.434 1.985 13.940 1.00 88.06 89 GLY A O 1
ATOM 685 N N . SER A 1 90 ? -8.678 4.031 13.058 1.00 91.06 90 SER A N 1
ATOM 686 C CA . SER A 1 90 ? -7.855 3.755 11.870 1.00 91.06 90 SER A CA 1
ATOM 687 C C . SER A 1 90 ? -6.367 3.936 12.137 1.00 91.06 90 SER A C 1
ATOM 689 O O . SER A 1 90 ? -5.974 4.887 12.824 1.00 91.06 90 SER A O 1
ATOM 691 N N . ASP A 1 91 ? -5.550 3.106 11.513 1.00 92.38 91 ASP A N 1
ATOM 692 C CA . ASP A 1 91 ? -4.095 3.192 11.504 1.00 92.38 91 ASP A CA 1
ATOM 693 C C . ASP A 1 91 ? -3.568 3.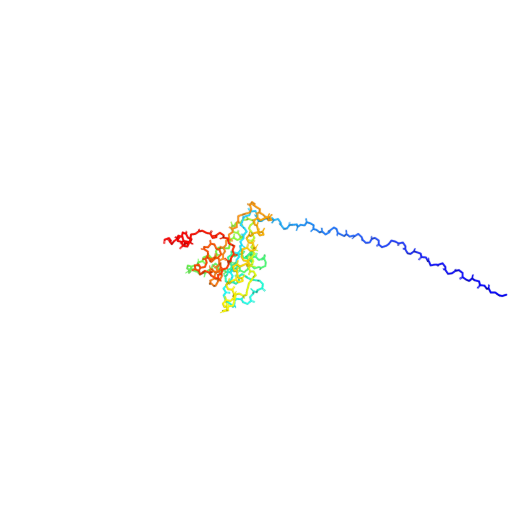237 10.058 1.00 92.38 91 ASP A C 1
ATOM 695 O O . ASP A 1 91 ? -4.326 3.401 9.096 1.00 92.38 91 ASP A O 1
ATOM 699 N N . PHE A 1 92 ? -2.246 3.186 9.902 1.00 92.38 92 PHE A N 1
ATOM 700 C CA . PHE A 1 92 ? -1.638 3.068 8.586 1.00 92.38 92 PHE A CA 1
ATOM 701 C C . PHE A 1 92 ? -0.309 2.310 8.638 1.00 92.38 92 PHE A C 1
ATOM 703 O O . PHE A 1 92 ? 0.442 2.402 9.609 1.00 92.38 92 PHE A O 1
ATOM 710 N N . LEU A 1 93 ? 0.006 1.651 7.530 1.00 92.81 93 LEU A N 1
ATOM 711 C CA . LEU A 1 93 ? 1.279 1.029 7.211 1.00 92.81 93 LEU A CA 1
ATOM 712 C C . LEU A 1 93 ? 1.873 1.732 5.986 1.00 92.81 93 LEU A C 1
ATOM 714 O O . LEU A 1 93 ? 1.266 1.774 4.917 1.00 92.81 93 LEU A O 1
ATOM 718 N N . ALA A 1 94 ? 3.076 2.285 6.125 1.00 94.50 94 ALA A N 1
ATOM 719 C CA . ALA A 1 94 ? 3.843 2.750 4.974 1.00 94.50 94 ALA A CA 1
ATOM 720 C C . ALA A 1 94 ? 4.488 1.545 4.281 1.00 94.50 94 ALA A C 1
ATOM 722 O O . ALA A 1 94 ? 5.286 0.840 4.900 1.00 94.50 94 ALA A O 1
ATOM 723 N N . LEU A 1 95 ? 4.160 1.314 3.011 1.00 95.19 95 LEU A N 1
ATOM 724 C CA . LEU A 1 95 ? 4.681 0.178 2.264 1.00 95.19 95 LEU A CA 1
ATOM 725 C C . LEU A 1 95 ? 6.202 0.298 2.106 1.00 95.19 95 LEU A C 1
ATOM 727 O O . LEU A 1 95 ? 6.718 1.282 1.564 1.00 95.19 95 LEU A O 1
ATOM 731 N N . SER A 1 96 ? 6.916 -0.725 2.570 1.00 94.69 96 SER A N 1
ATOM 732 C CA . SER A 1 96 ? 8.368 -0.802 2.445 1.00 94.69 96 SER A CA 1
ATOM 733 C C . SER A 1 96 ? 8.739 -1.402 1.094 1.00 94.69 96 SER A C 1
ATOM 735 O O . SER A 1 96 ? 8.590 -2.598 0.870 1.00 94.69 96 SER A O 1
ATOM 737 N N . TYR A 1 97 ? 9.204 -0.553 0.184 1.00 93.62 97 TYR A N 1
ATOM 738 C CA . TYR A 1 97 ? 9.729 -0.948 -1.120 1.00 93.62 97 TYR A CA 1
ATOM 739 C C . TYR A 1 97 ? 10.669 0.149 -1.659 1.00 93.62 97 TYR A C 1
ATOM 741 O O . TYR A 1 97 ? 10.662 1.264 -1.111 1.00 93.62 97 TYR A O 1
ATOM 749 N N . PRO A 1 98 ? 11.485 -0.130 -2.696 1.00 93.75 98 PRO A N 1
ATOM 750 C CA . PRO A 1 98 ? 12.521 0.796 -3.154 1.00 93.75 98 PRO A CA 1
ATOM 751 C C . PRO A 1 98 ? 11.990 2.174 -3.559 1.00 93.75 98 PRO A C 1
ATOM 753 O O . PRO A 1 98 ? 12.591 3.176 -3.181 1.00 93.75 98 PRO A O 1
ATOM 756 N N . ALA A 1 99 ? 10.854 2.226 -4.260 1.00 94.06 99 ALA A N 1
ATOM 757 C CA . ALA A 1 99 ? 10.299 3.444 -4.849 1.00 94.06 99 ALA A CA 1
ATOM 758 C C . ALA A 1 99 ? 11.357 4.243 -5.633 1.00 94.06 99 ALA A C 1
ATOM 760 O O . ALA A 1 99 ? 11.570 5.421 -5.383 1.00 94.06 99 ALA A O 1
ATOM 761 N N . THR A 1 100 ? 12.066 3.587 -6.551 1.00 92.69 100 THR A N 1
ATOM 762 C CA . THR A 1 100 ? 13.079 4.206 -7.423 1.00 92.69 100 THR A CA 1
ATOM 763 C C . THR A 1 100 ? 12.691 4.047 -8.890 1.00 92.69 100 THR A C 1
ATOM 765 O O . THR A 1 100 ? 11.824 3.242 -9.226 1.00 92.69 100 THR A O 1
ATOM 768 N N . ASN A 1 101 ? 13.362 4.759 -9.796 1.00 89.44 101 ASN A N 1
ATOM 769 C CA . ASN A 1 101 ? 13.150 4.629 -11.248 1.00 89.44 101 ASN A CA 1
ATOM 770 C C . ASN A 1 101 ? 13.642 3.285 -11.843 1.00 89.44 101 ASN A C 1
ATOM 772 O O . ASN A 1 101 ? 13.676 3.114 -13.061 1.00 89.44 101 ASN A O 1
ATOM 776 N N . SER A 1 102 ? 14.047 2.325 -11.006 1.00 87.06 102 SER A N 1
ATOM 777 C CA . SER A 1 102 ? 14.463 0.992 -11.443 1.00 87.06 102 SER A CA 1
ATOM 778 C C . SER A 1 102 ? 13.262 0.126 -11.826 1.00 87.06 102 SER A C 1
ATOM 780 O O . SER A 1 102 ? 12.241 0.117 -11.139 1.00 87.06 102 SER A O 1
ATOM 782 N N . SER A 1 103 ? 13.421 -0.699 -12.864 1.00 78.81 103 SER A N 1
ATOM 783 C CA . SER A 1 103 ? 12.414 -1.680 -13.291 1.00 78.81 103 SER A CA 1
ATOM 784 C C . SER A 1 103 ? 12.046 -2.695 -12.201 1.00 78.81 103 SER A C 1
ATOM 786 O O . SER A 1 103 ? 10.931 -3.207 -12.200 1.00 78.81 103 SER A O 1
ATOM 788 N N . ILE A 1 104 ? 12.952 -2.959 -11.254 1.00 89.25 104 ILE A N 1
ATOM 789 C CA . ILE A 1 104 ? 12.727 -3.883 -10.131 1.00 89.25 104 ILE A CA 1
ATOM 790 C C . ILE A 1 104 ? 11.831 -3.250 -9.055 1.00 89.25 104 ILE A C 1
ATOM 792 O O . ILE A 1 104 ? 11.155 -3.965 -8.321 1.00 89.25 104 ILE A O 1
ATOM 796 N N . SER A 1 105 ? 11.783 -1.915 -8.975 1.00 92.50 105 SER A N 1
ATOM 797 C CA . SER A 1 105 ? 11.078 -1.201 -7.905 1.00 92.50 105 SER A CA 1
ATOM 798 C C . SER A 1 105 ? 9.588 -1.541 -7.865 1.00 92.50 105 SER A C 1
ATOM 800 O O . SER A 1 105 ? 9.054 -1.832 -6.797 1.00 92.50 105 SER A O 1
ATOM 802 N N . VAL A 1 106 ? 8.932 -1.582 -9.030 1.00 92.50 106 VAL A N 1
ATOM 803 C CA . VAL A 1 106 ? 7.509 -1.935 -9.128 1.00 92.50 106 VAL A CA 1
ATOM 804 C C . VAL A 1 106 ? 7.280 -3.390 -8.723 1.00 92.50 106 VAL A C 1
ATOM 806 O O . VAL A 1 106 ? 6.409 -3.647 -7.899 1.00 92.50 106 VAL A O 1
ATOM 809 N N . THR A 1 107 ? 8.088 -4.332 -9.223 1.00 92.56 107 THR A N 1
ATOM 810 C CA . THR A 1 107 ? 7.959 -5.758 -8.875 1.00 92.56 107 THR A CA 1
ATOM 811 C C . THR A 1 107 ? 8.107 -5.984 -7.374 1.00 92.56 107 THR A C 1
ATOM 813 O O . THR A 1 107 ? 7.240 -6.591 -6.757 1.00 92.56 107 THR A O 1
ATOM 816 N N . SER A 1 108 ? 9.154 -5.424 -6.758 1.00 93.94 108 SER A N 1
ATOM 817 C CA . SER A 1 108 ? 9.346 -5.521 -5.308 1.00 93.94 108 SER A CA 1
ATOM 818 C C . SER A 1 108 ? 8.233 -4.824 -4.525 1.00 93.94 108 SER A C 1
ATOM 820 O O . SER A 1 108 ? 7.881 -5.272 -3.440 1.00 93.94 108 SER A O 1
ATOM 822 N N . GLY A 1 109 ? 7.666 -3.739 -5.061 1.00 94.69 109 GLY A N 1
ATOM 823 C CA . GLY A 1 109 ? 6.494 -3.089 -4.483 1.00 94.69 109 GLY A CA 1
ATOM 824 C C . GLY A 1 109 ? 5.259 -3.988 -4.496 1.00 94.69 109 GLY A C 1
ATOM 825 O O . GLY A 1 109 ? 4.556 -4.050 -3.490 1.00 94.69 109 GLY A O 1
ATOM 826 N N . ILE A 1 110 ? 5.011 -4.706 -5.596 1.00 94.81 110 ILE A N 1
ATOM 827 C CA . ILE A 1 110 ? 3.899 -5.661 -5.714 1.00 94.81 110 ILE A CA 1
ATOM 828 C C . ILE A 1 110 ? 4.066 -6.780 -4.684 1.00 94.81 110 ILE A C 1
ATOM 830 O O . ILE A 1 110 ? 3.145 -7.028 -3.907 1.00 94.81 110 ILE A O 1
ATOM 834 N N . ASP A 1 111 ? 5.247 -7.399 -4.621 1.00 94.88 111 ASP A N 1
ATOM 835 C CA . ASP A 1 111 ? 5.529 -8.483 -3.672 1.00 94.88 111 ASP A CA 1
ATOM 836 C C . ASP A 1 111 ? 5.368 -8.012 -2.219 1.00 94.88 111 ASP A C 1
ATOM 838 O O . ASP A 1 111 ? 4.725 -8.681 -1.406 1.00 94.88 111 ASP A O 1
ATOM 842 N N . ALA A 1 112 ? 5.888 -6.823 -1.895 1.00 96.25 112 ALA A N 1
ATOM 843 C CA . ALA A 1 112 ? 5.741 -6.226 -0.572 1.00 96.25 112 ALA A CA 1
ATOM 844 C C . ALA A 1 112 ? 4.273 -5.934 -0.230 1.00 96.25 112 ALA A C 1
ATOM 846 O O . ALA A 1 112 ? 3.853 -6.145 0.908 1.00 96.25 112 ALA A O 1
ATOM 847 N N . LEU A 1 113 ? 3.483 -5.453 -1.195 1.00 96.38 113 LEU A N 1
ATOM 848 C CA . LEU A 1 113 ? 2.072 -5.145 -0.983 1.00 96.38 113 LEU A CA 1
ATOM 849 C C . LEU A 1 113 ? 1.251 -6.415 -0.764 1.00 96.38 113 LEU A C 1
ATOM 851 O O . LEU A 1 113 ? 0.431 -6.453 0.148 1.00 96.38 113 LEU A O 1
ATOM 855 N N . LEU A 1 114 ? 1.491 -7.459 -1.557 1.00 95.94 114 LEU A N 1
ATOM 856 C CA . LEU A 1 114 ? 0.839 -8.756 -1.382 1.00 95.94 114 LEU A CA 1
ATOM 857 C C . LEU A 1 114 ? 1.200 -9.383 -0.032 1.00 95.94 114 LEU A C 1
ATOM 859 O O . LEU A 1 114 ? 0.320 -9.893 0.659 1.00 95.94 114 LEU A O 1
ATOM 863 N N . ALA A 1 115 ? 2.467 -9.301 0.380 1.00 95.50 115 ALA A N 1
ATOM 864 C CA . ALA A 1 115 ? 2.897 -9.763 1.695 1.00 95.50 115 ALA A CA 1
ATOM 865 C C . ALA A 1 115 ? 2.193 -8.996 2.826 1.00 95.50 115 ALA A C 1
ATOM 867 O O . ALA A 1 115 ? 1.660 -9.619 3.741 1.00 95.50 115 ALA A O 1
ATOM 868 N N . ALA A 1 116 ? 2.132 -7.663 2.734 1.00 95.38 116 ALA A N 1
ATOM 869 C CA . ALA A 1 116 ? 1.437 -6.830 3.712 1.00 95.38 116 ALA A CA 1
ATOM 870 C C . ALA A 1 116 ? -0.063 -7.150 3.773 1.00 95.38 116 ALA A C 1
ATOM 872 O O . ALA A 1 116 ? -0.602 -7.322 4.857 1.00 95.38 116 ALA A O 1
ATOM 873 N N . LEU A 1 117 ? -0.726 -7.304 2.624 1.00 95.12 117 LEU A N 1
ATOM 874 C CA . LEU A 1 117 ? -2.139 -7.678 2.548 1.00 95.12 117 LEU A CA 1
ATOM 875 C C . LEU A 1 117 ? -2.420 -9.037 3.190 1.00 95.12 117 LEU A C 1
ATOM 877 O O . LEU A 1 117 ? -3.366 -9.161 3.965 1.00 95.12 117 LEU A O 1
ATOM 881 N N . ASN A 1 118 ? -1.604 -10.044 2.879 1.00 94.19 118 ASN A N 1
ATOM 882 C CA . ASN A 1 118 ? -1.761 -11.385 3.435 1.00 94.19 118 ASN A CA 1
ATOM 883 C C . ASN A 1 118 ? -1.525 -11.395 4.947 1.00 94.19 118 ASN A C 1
ATOM 885 O O . ASN A 1 118 ? -2.282 -12.046 5.666 1.00 94.19 118 ASN A O 1
ATOM 889 N N . ALA A 1 119 ? -0.525 -10.651 5.429 1.00 94.12 119 ALA A N 1
ATOM 890 C CA . ALA A 1 119 ? -0.288 -10.476 6.857 1.00 94.12 119 ALA A CA 1
ATOM 891 C C . ALA A 1 119 ? -1.486 -9.788 7.525 1.00 94.12 119 ALA A C 1
ATOM 893 O O . ALA A 1 119 ? -2.099 -10.370 8.409 1.00 94.12 119 ALA A O 1
ATOM 894 N N . SER A 1 120 ? -1.927 -8.628 7.024 1.00 93.06 120 SER A N 1
ATOM 895 C CA . SER A 1 120 ? -3.087 -7.910 7.568 1.00 93.06 120 SER A CA 1
ATOM 896 C C . SER A 1 120 ? -4.364 -8.758 7.575 1.00 93.06 120 SER A C 1
ATOM 898 O O . SER A 1 120 ? -5.133 -8.687 8.526 1.00 93.06 120 SER A O 1
ATOM 900 N N . ALA A 1 121 ? -4.604 -9.566 6.537 1.00 92.44 121 ALA A N 1
ATOM 901 C CA . ALA A 1 121 ? -5.773 -10.443 6.463 1.00 92.44 121 ALA A CA 1
ATOM 902 C C . ALA A 1 121 ? -5.687 -11.644 7.420 1.00 92.44 121 ALA A C 1
ATOM 904 O O . ALA A 1 121 ? -6.720 -12.115 7.895 1.00 92.44 121 ALA A O 1
ATOM 905 N N . THR A 1 122 ? -4.476 -12.140 7.689 1.00 93.88 122 THR A N 1
ATOM 906 C CA . THR A 1 122 ? -4.235 -13.263 8.607 1.00 93.88 122 THR A CA 1
ATOM 907 C C . THR A 1 122 ? -4.291 -12.801 10.058 1.00 93.88 122 THR A C 1
ATOM 909 O O . THR A 1 122 ? -4.984 -13.411 10.869 1.00 93.88 122 THR A O 1
ATOM 912 N N . ASP A 1 123 ? -3.604 -11.704 10.361 1.00 93.50 123 ASP A N 1
ATOM 913 C CA . ASP A 1 123 ? -3.458 -11.171 11.713 1.00 93.50 123 ASP A CA 1
ATOM 914 C C . ASP A 1 123 ? -4.742 -10.451 12.160 1.00 93.50 123 ASP A C 1
ATOM 916 O O . ASP A 1 123 ? -5.156 -10.553 13.312 1.00 93.50 123 ASP A O 1
ATOM 920 N N . CYS A 1 124 ? -5.425 -9.763 11.236 1.00 94.75 124 CYS A N 1
ATOM 921 C CA . CYS A 1 124 ? -6.600 -8.937 11.517 1.00 94.75 124 CYS A CA 1
ATOM 922 C C . CYS A 1 124 ? -7.764 -9.218 10.542 1.00 94.75 124 CYS A C 1
ATOM 924 O O . CYS A 1 124 ? -8.159 -8.338 9.769 1.00 94.75 124 CYS A O 1
ATOM 926 N N . PRO A 1 125 ? -8.392 -10.410 10.592 1.00 92.75 125 PRO A N 1
ATOM 927 C CA . PRO A 1 125 ? -9.381 -10.852 9.599 1.00 92.75 125 PRO A CA 1
ATOM 928 C C . PRO A 1 125 ? -10.666 -10.010 9.559 1.00 92.75 125 PRO A C 1
ATOM 930 O O . PRO A 1 125 ? -11.405 -10.041 8.576 1.00 92.75 125 PRO A O 1
ATOM 933 N N . THR A 1 126 ? -10.961 -9.260 10.623 1.00 92.69 126 THR A N 1
ATOM 934 C CA . THR A 1 126 ? -12.132 -8.373 10.704 1.00 92.69 126 THR A CA 1
ATOM 935 C C . THR A 1 126 ? -11.827 -6.924 10.328 1.00 92.69 126 THR A C 1
ATOM 937 O O . THR A 1 126 ? -12.757 -6.125 10.194 1.00 92.69 126 THR A O 1
ATOM 940 N N . SER A 1 127 ? -10.552 -6.554 10.183 1.00 90.44 127 SER A N 1
ATOM 941 C CA . SER A 1 127 ? -10.164 -5.183 9.856 1.00 90.44 127 SER A CA 1
ATOM 942 C C . SER A 1 127 ? -10.469 -4.852 8.400 1.00 90.44 127 SER A C 1
ATOM 944 O O . SER A 1 127 ? -10.317 -5.664 7.488 1.00 90.44 127 SER A O 1
ATOM 946 N N . LYS A 1 128 ? -10.893 -3.610 8.163 1.00 94.88 128 LYS A N 1
ATOM 947 C CA . LYS A 1 128 ? -11.160 -3.106 6.814 1.00 94.88 128 LYS A CA 1
ATOM 948 C C . LYS A 1 128 ? -9.886 -2.507 6.242 1.00 94.88 128 LYS A C 1
ATOM 950 O O . LYS A 1 128 ? -9.402 -1.506 6.763 1.00 94.88 128 LYS A O 1
ATOM 955 N N . ILE A 1 129 ? -9.370 -3.083 5.163 1.00 94.88 129 ILE A N 1
ATOM 956 C CA . ILE A 1 129 ? -8.136 -2.607 4.533 1.00 94.88 129 ILE A CA 1
ATOM 957 C C . ILE A 1 129 ? -8.458 -1.564 3.457 1.00 94.88 129 ILE A C 1
ATOM 959 O O . ILE A 1 129 ? -9.314 -1.783 2.600 1.00 94.88 129 ILE A O 1
ATOM 963 N N . ALA A 1 130 ? -7.750 -0.435 3.481 1.00 95.81 130 ALA A N 1
ATOM 964 C CA . ALA A 1 130 ? -7.754 0.562 2.416 1.00 95.81 130 ALA A CA 1
ATOM 965 C C . ALA A 1 130 ? -6.362 0.648 1.780 1.00 95.81 130 ALA A C 1
ATOM 967 O O . ALA A 1 130 ? -5.362 0.810 2.474 1.00 95.81 130 ALA A O 1
ATOM 968 N N . LEU A 1 131 ? -6.298 0.577 0.451 1.00 96.44 131 LEU A N 1
ATOM 969 C CA . LEU A 1 131 ? -5.054 0.733 -0.298 1.00 96.44 131 LEU A CA 1
ATOM 970 C C . LEU A 1 131 ? -4.942 2.155 -0.837 1.00 96.44 131 LEU A C 1
ATOM 972 O O . LEU A 1 131 ? -5.873 2.672 -1.453 1.00 96.44 131 LEU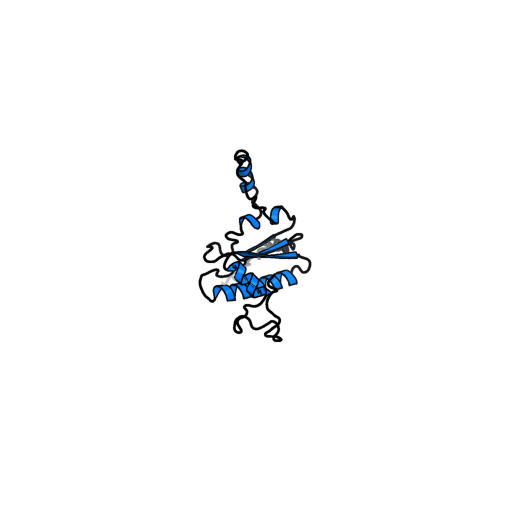 A O 1
ATOM 976 N N . MET A 1 132 ? -3.792 2.783 -0.618 1.00 95.50 132 MET A N 1
ATOM 977 C CA . MET A 1 132 ? -3.491 4.112 -1.136 1.00 95.50 132 MET A CA 1
ATOM 978 C C . MET A 1 132 ? -2.177 4.071 -1.897 1.00 95.50 132 MET A C 1
ATOM 980 O O . MET A 1 132 ? -1.148 3.725 -1.333 1.00 95.50 132 MET A O 1
ATOM 984 N N . GLY A 1 133 ? -2.204 4.455 -3.167 1.00 95.12 133 GLY A N 1
ATOM 985 C CA . GLY A 1 133 ? -1.012 4.572 -3.996 1.00 95.12 133 GLY A CA 1
ATOM 986 C C . GLY A 1 133 ? -0.918 5.962 -4.609 1.00 95.12 133 GLY A C 1
ATOM 987 O O . GLY A 1 133 ? -1.934 6.533 -5.009 1.00 95.12 133 GLY A O 1
ATOM 988 N N . TYR A 1 134 ? 0.292 6.507 -4.687 1.00 95.19 134 TYR A N 1
ATOM 989 C CA . TYR A 1 134 ? 0.581 7.754 -5.394 1.00 95.19 134 TYR A CA 1
ATOM 990 C C . TYR A 1 134 ? 1.768 7.558 -6.344 1.00 95.19 134 TYR A C 1
ATOM 992 O O . TYR A 1 134 ? 2.715 6.859 -5.998 1.00 95.19 134 TYR A O 1
ATOM 1000 N N . GLY A 1 135 ? 1.686 8.114 -7.558 1.00 94.69 135 GLY A N 1
ATOM 1001 C CA . GLY A 1 135 ? 2.690 7.932 -8.615 1.00 94.69 135 GLY A CA 1
ATOM 1002 C C . GLY A 1 135 ? 3.051 6.460 -8.857 1.00 94.69 135 GLY A C 1
ATOM 1003 O O . GLY A 1 135 ? 2.162 5.660 -9.151 1.00 94.69 135 GLY A O 1
ATOM 1004 N N . GLN A 1 136 ? 4.319 6.068 -8.697 1.00 94.31 136 GLN A N 1
ATOM 1005 C CA . GLN A 1 136 ? 4.731 4.659 -8.827 1.00 94.31 136 GLN A CA 1
ATOM 1006 C C . GLN A 1 136 ? 4.007 3.731 -7.836 1.00 94.31 136 GLN A C 1
ATOM 1008 O O . GLN A 1 136 ? 3.690 2.591 -8.174 1.00 94.31 136 GLN A O 1
ATOM 1013 N N . GLY A 1 137 ? 3.669 4.205 -6.637 1.00 94.88 137 GLY A N 1
ATOM 1014 C CA . GLY A 1 137 ? 2.873 3.447 -5.675 1.00 94.88 137 GLY A CA 1
ATOM 1015 C C . GLY A 1 137 ? 1.447 3.167 -6.155 1.00 94.88 137 GLY A C 1
ATOM 1016 O O . GLY A 1 137 ? 0.878 2.133 -5.809 1.00 94.88 137 GLY A O 1
ATOM 1017 N N . ALA A 1 138 ? 0.865 4.032 -6.995 1.00 95.00 138 ALA A N 1
ATOM 1018 C CA . ALA A 1 138 ? -0.426 3.751 -7.632 1.00 95.00 138 ALA A CA 1
ATOM 1019 C C . ALA A 1 138 ? -0.314 2.610 -8.651 1.00 95.00 138 ALA A C 1
ATOM 1021 O O . ALA A 1 138 ? -1.205 1.764 -8.713 1.00 95.00 138 ALA A O 1
ATOM 1022 N N . GLN A 1 139 ? 0.797 2.549 -9.392 1.00 93.75 139 GLN A N 1
ATOM 1023 C CA . GLN A 1 139 ? 1.087 1.424 -10.278 1.00 93.75 139 GLN A CA 1
ATOM 1024 C C . GLN A 1 139 ? 1.251 0.122 -9.486 1.00 93.75 139 GLN A C 1
ATOM 1026 O O . GLN A 1 139 ? 0.625 -0.871 -9.834 1.00 93.75 139 GLN A O 1
ATOM 1031 N N . VAL A 1 140 ? 2.015 0.137 -8.387 1.00 94.69 140 VAL A N 1
ATOM 1032 C CA . VAL A 1 140 ? 2.175 -1.028 -7.498 1.00 94.69 140 VAL A CA 1
ATOM 1033 C C . VAL A 1 140 ? 0.821 -1.562 -7.018 1.00 94.69 140 VAL A C 1
ATOM 1035 O O . VAL A 1 140 ? 0.564 -2.759 -7.114 1.00 94.69 140 VAL A O 1
ATOM 1038 N N . VAL A 1 141 ? -0.064 -0.681 -6.536 1.00 95.75 141 VAL A N 1
ATOM 1039 C CA . VAL A 1 141 ? -1.409 -1.070 -6.076 1.00 95.75 141 VAL A CA 1
ATOM 1040 C C . VAL A 1 141 ? -2.252 -1.639 -7.219 1.00 95.75 141 VAL A C 1
ATOM 1042 O O . VAL A 1 141 ? -2.895 -2.672 -7.045 1.00 95.75 141 VAL A O 1
ATOM 1045 N N . GLY A 1 142 ? -2.249 -0.986 -8.384 1.00 92.62 142 GLY A N 1
ATOM 1046 C CA . GLY A 1 142 ? -2.996 -1.445 -9.555 1.00 92.62 142 GLY A CA 1
ATOM 1047 C C . GLY A 1 142 ? -2.534 -2.818 -10.041 1.00 92.62 142 GLY A C 1
ATOM 1048 O O . GLY A 1 142 ? -3.356 -3.720 -10.194 1.00 92.62 142 GLY A O 1
ATOM 1049 N N . ASP A 1 143 ? -1.226 -3.001 -10.211 1.00 91.94 143 ASP A N 1
ATOM 1050 C CA . ASP A 1 143 ? -0.641 -4.248 -10.705 1.00 91.94 143 ASP A CA 1
ATOM 1051 C C . ASP A 1 143 ? -0.824 -5.402 -9.703 1.00 91.94 143 ASP A C 1
ATOM 1053 O O . ASP A 1 143 ? -1.041 -6.538 -10.121 1.00 91.94 143 ASP A O 1
ATOM 1057 N N . ALA A 1 144 ? -0.806 -5.135 -8.391 1.00 91.50 144 ALA A N 1
ATOM 1058 C CA . ALA A 1 144 ? -1.066 -6.153 -7.370 1.00 91.50 144 ALA A CA 1
ATOM 1059 C C . ALA A 1 144 ? -2.524 -6.649 -7.371 1.00 91.50 144 ALA A C 1
ATOM 1061 O O . ALA A 1 144 ? -2.768 -7.832 -7.147 1.00 91.50 144 ALA A O 1
ATOM 1062 N N . LEU A 1 145 ? -3.496 -5.763 -7.622 1.00 90.31 145 LEU A N 1
ATOM 1063 C CA . LEU A 1 145 ? -4.922 -6.118 -7.639 1.00 90.31 145 LEU A CA 1
ATOM 1064 C C . LEU A 1 145 ? -5.380 -6.705 -8.979 1.00 90.31 145 LEU A C 1
ATOM 1066 O O . LEU A 1 145 ? -6.235 -7.587 -9.010 1.00 90.31 145 LEU A O 1
ATOM 1070 N N . CYS A 1 146 ? -4.857 -6.173 -10.081 1.00 86.50 146 CYS A N 1
ATOM 1071 C CA . CYS A 1 146 ? -5.347 -6.439 -11.433 1.00 86.50 146 CYS A CA 1
ATOM 1072 C C . CYS A 1 146 ? -4.404 -7.330 -12.255 1.00 86.50 146 CYS A C 1
ATOM 1074 O O . CYS A 1 146 ? -4.754 -7.734 -13.363 1.00 86.50 146 CYS A O 1
ATOM 1076 N N . GLY A 1 147 ? -3.199 -7.603 -11.751 1.00 81.12 147 GLY A N 1
ATOM 1077 C CA . GLY A 1 147 ? -2.097 -8.113 -12.556 1.00 81.12 147 GLY A CA 1
ATOM 1078 C C . GLY A 1 147 ? -1.486 -7.024 -13.447 1.00 81.12 147 GLY A C 1
ATOM 1079 O O . GLY A 1 147 ? -2.128 -6.042 -13.814 1.00 81.12 147 GLY A O 1
ATOM 1080 N N . SER A 1 148 ? -0.229 -7.221 -13.844 1.00 71.25 148 SER A N 1
ATOM 1081 C CA . SER A 1 148 ? 0.529 -6.245 -14.648 1.00 71.25 148 SER A CA 1
ATOM 1082 C C . SER A 1 148 ? 0.221 -6.292 -16.154 1.00 71.25 148 SER A C 1
ATOM 1084 O O . SER A 1 148 ? 0.784 -5.523 -16.933 1.00 71.25 148 SER A O 1
ATOM 1086 N N . GLY A 1 149 ? -0.611 -7.241 -16.609 1.00 60.75 149 GLY A N 1
ATOM 1087 C CA . GLY A 1 149 ? -0.866 -7.487 -18.037 1.00 60.75 149 GLY A CA 1
ATOM 1088 C C . GLY A 1 149 ? 0.375 -7.918 -18.836 1.00 60.75 149 GLY A C 1
ATOM 1089 O O . GLY A 1 149 ? 0.333 -7.948 -20.065 1.00 60.75 149 GLY A O 1
ATOM 1090 N N . ARG A 1 150 ? 1.486 -8.234 -18.158 1.00 53.16 150 ARG A N 1
ATOM 1091 C CA . ARG A 1 150 ? 2.734 -8.726 -18.747 1.00 53.16 150 ARG A CA 1
ATOM 1092 C C . ARG A 1 150 ? 2.951 -10.157 -18.243 1.00 53.16 150 ARG A C 1
ATOM 1094 O O . ARG A 1 150 ? 3.025 -10.332 -17.028 1.00 53.16 150 ARG A O 1
ATOM 1101 N N . PRO A 1 151 ? 3.127 -11.166 -19.117 1.00 47.44 151 PRO A N 1
ATOM 1102 C CA . PRO A 1 151 ? 3.286 -12.577 -18.723 1.00 47.44 151 PRO A CA 1
ATOM 1103 C C . PRO A 1 151 ? 4.509 -12.919 -17.838 1.00 47.44 151 PRO A C 1
ATOM 1105 O O . PRO A 1 151 ? 4.811 -14.092 -17.638 1.00 47.44 151 PRO A O 1
ATOM 1108 N N . ALA A 1 152 ? 5.249 -11.929 -17.324 1.00 48.16 152 ALA A N 1
ATOM 1109 C CA . ALA A 1 152 ? 6.548 -12.111 -16.674 1.00 48.16 152 ALA A CA 1
ATOM 1110 C C . ALA A 1 152 ? 6.740 -11.338 -15.351 1.00 48.16 152 ALA A C 1
ATOM 1112 O O . ALA A 1 152 ? 7.879 -11.124 -14.946 1.00 48.16 152 ALA A O 1
ATOM 1113 N N . LEU A 1 153 ? 5.674 -10.936 -14.652 1.00 50.62 153 LEU A N 1
ATOM 1114 C CA . LEU A 1 153 ? 5.765 -10.446 -13.267 1.00 50.62 153 LEU A CA 1
ATOM 1115 C C . LEU A 1 153 ? 4.728 -11.170 -12.397 1.00 50.62 153 LEU A C 1
ATOM 1117 O O . LEU A 1 153 ? 3.537 -10.903 -12.521 1.00 50.62 153 LEU A O 1
ATOM 1121 N N . GLY A 1 154 ? 5.200 -12.067 -11.526 1.00 40.84 154 GLY A N 1
ATOM 1122 C CA . GLY A 1 154 ? 4.395 -12.724 -10.492 1.00 40.84 154 GLY A CA 1
ATOM 1123 C C . GLY A 1 154 ? 3.751 -14.035 -10.940 1.00 40.84 154 GLY A C 1
ATOM 1124 O O . GLY A 1 154 ? 2.587 -14.077 -11.327 1.00 40.84 154 GLY A O 1
ATOM 1125 N N . LYS A 1 155 ? 4.492 -15.145 -10.848 1.00 42.88 155 LYS A N 1
ATOM 1126 C CA . LYS A 1 155 ? 3.843 -16.458 -10.770 1.00 42.88 155 LYS A CA 1
ATOM 1127 C C . LYS A 1 155 ? 3.210 -16.587 -9.385 1.00 42.88 155 LYS A C 1
ATOM 1129 O O . LYS A 1 155 ? 3.869 -16.273 -8.396 1.00 42.88 155 LYS A O 1
ATOM 1134 N N . THR A 1 156 ? 1.991 -17.136 -9.353 1.00 43.88 156 THR A N 1
ATOM 1135 C CA . THR A 1 156 ? 1.091 -17.340 -8.194 1.00 43.88 156 THR A CA 1
ATOM 1136 C C . THR A 1 156 ? 0.290 -16.066 -7.889 1.00 43.88 156 THR A C 1
ATOM 1138 O O . THR A 1 156 ? 0.745 -15.208 -7.156 1.00 43.88 156 THR A O 1
ATOM 1141 N N . LEU A 1 157 ? -0.865 -15.827 -8.518 1.00 45.72 157 LEU A N 1
ATOM 1142 C CA . LEU A 1 157 ? -2.100 -16.594 -8.336 1.00 45.72 157 LEU A CA 1
ATOM 1143 C C . LEU A 1 157 ? -2.836 -16.840 -9.670 1.00 45.72 157 LEU A C 1
ATOM 1145 O O . LEU A 1 157 ? -3.181 -15.910 -10.387 1.00 45.72 157 LEU A O 1
ATOM 1149 N N . SER A 1 158 ? -3.152 -18.110 -9.925 1.00 40.00 158 SER A N 1
ATOM 1150 C CA . SER A 1 158 ? -4.180 -18.580 -10.865 1.00 40.00 158 SER A CA 1
ATOM 1151 C C . SER A 1 158 ? -3.969 -18.294 -12.362 1.00 40.00 158 SER A C 1
ATOM 1153 O O . SER A 1 158 ? -4.546 -17.386 -12.960 1.00 40.00 158 SER A O 1
ATOM 1155 N N . ASP A 1 159 ? -3.211 -19.189 -12.995 1.00 52.94 159 ASP A N 1
ATOM 1156 C CA . ASP A 1 159 ? -3.337 -19.477 -14.422 1.00 52.94 159 ASP A CA 1
ATOM 1157 C C . ASP A 1 159 ? -4.731 -20.069 -14.711 1.00 52.94 159 ASP A C 1
ATOM 1159 O O . ASP A 1 159 ? -5.014 -21.234 -14.422 1.00 52.94 159 ASP A O 1
ATOM 1163 N N . LYS A 1 160 ? -5.625 -19.221 -15.228 1.00 40.12 160 LYS A N 1
ATOM 1164 C CA . LYS A 1 160 ? -6.642 -19.559 -16.233 1.00 40.12 160 LYS A CA 1
ATOM 1165 C C . LYS A 1 160 ? -7.292 -18.264 -16.716 1.00 40.12 160 LYS A C 1
ATOM 1167 O O . LYS A 1 160 ? -8.047 -17.638 -15.979 1.00 40.12 160 LYS A O 1
ATOM 1172 N N . SER A 1 161 ? -7.080 -17.940 -17.990 1.00 42.62 161 SER A N 1
ATOM 1173 C CA . SER A 1 161 ? -7.729 -16.883 -18.793 1.00 42.62 161 SER A CA 1
ATOM 1174 C C . SER A 1 161 ? -6.946 -15.576 -19.004 1.00 42.62 161 SER A C 1
ATOM 1176 O O . SER A 1 161 ? -7.271 -14.520 -18.466 1.00 42.62 161 SER A O 1
ATOM 1178 N N . GLU A 1 162 ? -6.027 -15.633 -19.970 1.00 47.72 162 GLU A N 1
ATOM 1179 C CA . GLU A 1 162 ? -5.394 -14.525 -20.723 1.00 47.72 162 GLU A CA 1
ATOM 1180 C C . GLU A 1 162 ? -6.411 -13.583 -21.439 1.00 47.72 162 GLU A C 1
ATOM 1182 O O . GLU A 1 162 ? -6.117 -12.952 -22.446 1.00 47.72 162 GLU A O 1
ATOM 1187 N N . SER A 1 163 ? -7.661 -13.487 -20.975 1.00 42.47 163 SER A N 1
ATOM 1188 C CA . SER A 1 163 ? -8.698 -12.634 -21.575 1.00 42.47 163 SER A CA 1
ATOM 1189 C C . SER A 1 163 ? -9.737 -12.094 -20.581 1.00 42.47 163 SER A C 1
ATOM 1191 O O . SER A 1 163 ? -10.544 -11.255 -20.980 1.00 42.47 163 SER A O 1
ATOM 1193 N N . ARG A 1 164 ? -9.739 -12.508 -19.301 1.00 45.22 164 ARG A N 1
ATOM 1194 C CA . ARG A 1 164 ? -10.722 -12.028 -18.301 1.00 45.22 164 ARG A CA 1
ATOM 1195 C C . ARG A 1 164 ? -10.141 -11.226 -17.135 1.00 45.22 164 ARG A C 1
ATOM 1197 O O . ARG A 1 164 ? -10.909 -10.756 -16.306 1.00 45.22 164 ARG A O 1
ATOM 1204 N N . ASN A 1 165 ? -8.829 -11.001 -17.102 1.00 47.75 165 ASN A N 1
ATOM 1205 C CA . ASN A 1 165 ? -8.158 -10.379 -15.952 1.00 47.75 165 ASN A CA 1
ATOM 1206 C C . ASN A 1 165 ? -7.864 -8.883 -16.131 1.00 47.75 165 ASN A C 1
ATOM 1208 O O . ASN A 1 165 ? -7.074 -8.315 -15.387 1.00 47.75 165 ASN A O 1
ATOM 1212 N N . LYS A 1 166 ? -8.476 -8.209 -17.110 1.00 52.44 166 LYS A N 1
ATOM 1213 C CA . LYS A 1 166 ? -8.315 -6.757 -17.214 1.00 52.44 166 LYS A CA 1
ATOM 1214 C C . LYS A 1 166 ? -9.244 -6.093 -16.207 1.00 52.44 166 LYS A C 1
ATOM 1216 O O . LYS A 1 166 ? -10.455 -6.301 -16.273 1.00 52.44 166 LYS A O 1
ATOM 1221 N N . CYS A 1 167 ? -8.684 -5.300 -15.293 1.00 54.72 167 CYS A N 1
ATOM 1222 C CA . CYS A 1 167 ? -9.494 -4.510 -14.372 1.00 54.72 167 CYS A CA 1
ATOM 1223 C C . CYS A 1 167 ? -10.551 -3.723 -15.157 1.00 54.72 167 CYS A C 1
ATOM 1225 O O . CYS A 1 167 ? -10.192 -3.121 -16.183 1.00 54.72 167 CYS A O 1
ATOM 1227 N N . PRO A 1 168 ? -11.828 -3.758 -14.725 1.00 53.44 168 PRO A N 1
ATOM 1228 C CA . PRO A 1 168 ? -12.910 -3.104 -15.440 1.00 53.44 168 PRO A CA 1
ATOM 1229 C C . PRO A 1 168 ? -12.545 -1.633 -15.608 1.00 53.44 168 PRO A C 1
ATOM 1231 O O . PRO A 1 168 ? -12.419 -0.891 -14.634 1.00 53.44 168 PRO A O 1
ATOM 1234 N N . GLN A 1 169 ? -12.301 -1.241 -16.856 1.00 45.72 169 GLN A N 1
ATOM 1235 C CA . GLN A 1 169 ? -12.136 0.158 -17.210 1.00 45.72 169 GLN A CA 1
ATOM 1236 C C . GLN A 1 169 ? -13.530 0.764 -17.063 1.00 45.72 169 GLN A C 1
ATOM 1238 O O . GLN A 1 169 ? -14.459 0.315 -17.736 1.00 45.72 169 GLN A O 1
ATOM 1243 N N . ARG A 1 170 ? -13.689 1.658 -16.088 1.00 34.25 170 ARG A N 1
ATOM 1244 C CA . ARG A 1 170 ? -14.958 2.345 -15.841 1.00 34.25 170 ARG A CA 1
ATOM 1245 C C . ARG A 1 170 ? -15.293 3.302 -16.972 1.00 34.25 170 ARG A C 1
ATOM 1247 O O . ARG A 1 170 ? -14.348 3.950 -17.471 1.00 34.25 170 ARG A O 1
#